Protein AF-A0A937DVN8-F1 (afdb_monomer_lite)

pLDDT: mean 89.21, std 8.93, range [51.06, 97.56]

Secondary structure (DSSP, 8-state):
-HHHHHHHHHHHHHHHHHHHHH--HHHHHHHHHHHHHHHHHHT-TTS-HHHHHHHHHHHHHHHHHHHHHHTT-HHHHHHHHHHHHHHHHHHHHHHHHTT-

Sequence (100 aa):
MPSNLLELASRLEAAGNALLEANAPDRRRDLLAGAGAMADAETSKALPLFLRNAVKDAARDAHRAALAAEAANAADLASAVADLHAALRELRRAVADGRA

Radius of gyration: 12.92 Å; chains: 1; bounding box: 34×20×35 Å

Structure (mmCIF, N/CA/C/O backbone):
data_AF-A0A937DVN8-F1
#
_entry.id   AF-A0A937DVN8-F1
#
loop_
_atom_site.group_PDB
_atom_site.id
_atom_site.type_symbol
_atom_site.label_atom_id
_atom_site.label_alt_id
_atom_site.label_comp_id
_atom_site.label_asym_id
_atom_site.label_entity_id
_atom_site.label_seq_id
_atom_site.pdbx_PDB_ins_code
_atom_site.Cartn_x
_atom_site.Cartn_y
_atom_site.Cartn_z
_atom_site.occupancy
_atom_site.B_iso_or_equiv
_atom_site.auth_seq_id
_atom_site.auth_comp_id
_atom_site.auth_asym_id
_atom_site.auth_atom_id
_atom_site.pdbx_PDB_model_num
ATOM 1 N N . MET A 1 1 ? -14.800 7.284 7.704 1.00 62.62 1 MET A N 1
ATOM 2 C CA . MET A 1 1 ? -13.349 6.990 7.793 1.00 62.62 1 MET A CA 1
ATOM 3 C C . MET A 1 1 ? -12.939 5.638 7.198 1.00 62.62 1 MET A C 1
ATOM 5 O O . MET A 1 1 ? -11.989 5.654 6.430 1.00 62.62 1 MET A O 1
ATOM 9 N N . PRO A 1 2 ? -13.613 4.496 7.442 1.00 63.53 2 PRO A N 1
ATOM 10 C CA . PRO A 1 2 ? -13.166 3.210 6.881 1.00 63.53 2 PRO A CA 1
ATOM 11 C C . PRO A 1 2 ? -13.398 3.040 5.366 1.00 63.53 2 PRO A C 1
ATOM 13 O O . PRO A 1 2 ? -12.718 2.234 4.749 1.00 63.53 2 PRO A O 1
ATOM 16 N N . SER A 1 3 ? -14.323 3.782 4.744 1.00 75.12 3 SER A N 1
ATOM 17 C CA . SER A 1 3 ? -14.494 3.793 3.277 1.00 75.12 3 SER A CA 1
ATOM 18 C C . SER A 1 3 ? -13.269 4.362 2.552 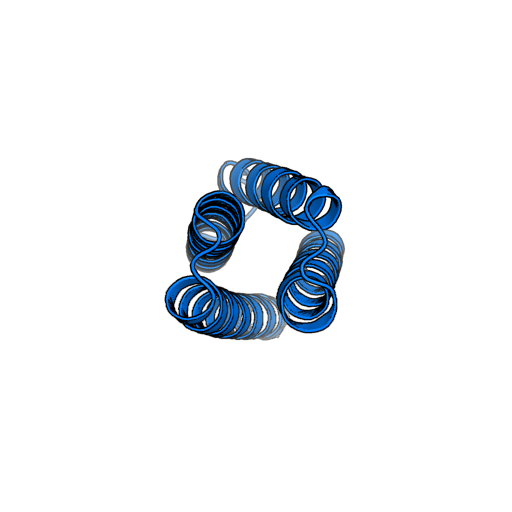1.00 75.12 3 SER A C 1
ATOM 20 O O . SER A 1 3 ? -12.775 3.748 1.615 1.00 75.12 3 SER A O 1
ATOM 22 N N . ASN A 1 4 ? -12.714 5.467 3.059 1.00 88.31 4 ASN A N 1
ATOM 23 C CA . ASN A 1 4 ? -11.547 6.130 2.472 1.00 88.31 4 ASN A CA 1
ATOM 24 C C . ASN A 1 4 ? -10.294 5.229 2.465 1.00 88.31 4 ASN A C 1
ATOM 26 O O . ASN A 1 4 ? -9.552 5.204 1.492 1.00 88.31 4 ASN A O 1
ATOM 30 N N . LEU A 1 5 ? -10.081 4.429 3.520 1.00 90.50 5 LEU A N 1
ATOM 31 C CA . LEU A 1 5 ? -8.960 3.478 3.573 1.00 90.50 5 LEU A CA 1
ATOM 32 C C . LEU A 1 5 ? -9.083 2.354 2.538 1.00 90.50 5 LEU A C 1
ATOM 34 O O . LEU A 1 5 ? -8.083 1.949 1.952 1.00 90.50 5 LEU A O 1
ATOM 38 N N . LEU A 1 6 ? -10.299 1.859 2.292 1.00 93.62 6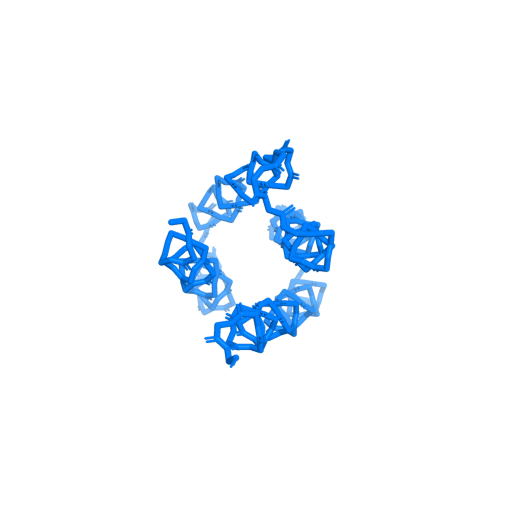 LEU A N 1
ATOM 39 C CA . LEU A 1 6 ? -10.543 0.813 1.293 1.00 93.62 6 LEU A CA 1
ATOM 40 C C . LEU A 1 6 ? -10.390 1.344 -0.139 1.00 93.62 6 LEU A C 1
ATOM 42 O O . LEU A 1 6 ? -9.888 0.633 -1.013 1.00 93.62 6 LEU A O 1
ATOM 46 N N . GLU A 1 7 ? -10.778 2.597 -0.375 1.00 93.50 7 GLU A N 1
ATOM 47 C CA . GLU A 1 7 ? -10.541 3.292 -1.644 1.00 93.50 7 GLU A CA 1
ATOM 48 C C . GLU A 1 7 ? -9.043 3.508 -1.882 1.00 93.50 7 GLU A C 1
ATOM 50 O O . GLU A 1 7 ? -8.533 3.152 -2.945 1.00 93.50 7 GLU A O 1
ATOM 55 N N . LEU A 1 8 ? -8.317 4.006 -0.876 1.00 93.19 8 LEU A N 1
ATOM 56 C CA . LEU A 1 8 ? -6.859 4.144 -0.915 1.00 93.19 8 LEU A CA 1
ATOM 57 C C . LEU A 1 8 ? -6.163 2.808 -1.180 1.00 93.19 8 LEU A C 1
ATOM 59 O O . LEU A 1 8 ? -5.290 2.735 -2.043 1.00 93.19 8 LEU A O 1
ATOM 63 N N . ALA A 1 9 ? -6.588 1.743 -0.499 1.00 95.00 9 ALA A N 1
ATOM 64 C CA . ALA A 1 9 ? -6.055 0.404 -0.713 1.00 95.00 9 ALA A CA 1
ATOM 65 C C . ALA A 1 9 ? -6.256 -0.067 -2.160 1.00 95.00 9 ALA A C 1
ATOM 67 O O . ALA A 1 9 ? -5.329 -0.563 -2.792 1.00 95.00 9 ALA A O 1
ATOM 68 N N . SER A 1 10 ? -7.449 0.144 -2.717 1.00 95.25 10 SER A N 1
ATOM 69 C CA . SER A 1 10 ? -7.758 -0.246 -4.098 1.00 95.25 10 SER A CA 1
ATOM 70 C C . SER A 1 10 ? -6.957 0.559 -5.124 1.00 95.25 10 SER A C 1
ATOM 72 O O . SER A 1 10 ? -6.507 0.008 -6.125 1.00 95.25 10 SER A O 1
ATOM 74 N N . ARG A 1 11 ? -6.714 1.849 -4.859 1.00 94.06 11 ARG A N 1
ATOM 75 C CA . ARG A 1 11 ? -5.860 2.695 -5.706 1.00 94.06 11 ARG A CA 1
ATOM 76 C C . ARG A 1 11 ? -4.398 2.251 -5.681 1.00 94.06 11 ARG A C 1
ATOM 78 O O . ARG A 1 11 ? -3.772 2.214 -6.736 1.00 94.06 11 ARG A O 1
ATOM 85 N N . LEU A 1 12 ? -3.868 1.902 -4.507 1.00 95.00 12 LEU A N 1
ATOM 86 C CA . LEU A 1 12 ? -2.500 1.395 -4.363 1.00 95.00 12 LEU A CA 1
ATOM 87 C C . LEU A 1 12 ? -2.307 0.053 -5.073 1.00 95.00 12 LEU A C 1
ATOM 89 O O . LEU A 1 12 ? -1.318 -0.123 -5.777 1.00 95.00 12 LEU A O 1
ATOM 93 N N . GLU A 1 13 ? -3.266 -0.861 -4.943 1.00 95.62 13 GLU A N 1
ATOM 94 C CA . GLU A 1 13 ? -3.248 -2.148 -5.648 1.00 95.62 13 GLU A CA 1
ATOM 95 C C . GLU A 1 13 ? -3.276 -1.962 -7.170 1.00 95.62 13 GLU A C 1
ATOM 97 O O . GLU A 1 13 ? -2.468 -2.546 -7.889 1.00 95.62 13 GLU A O 1
ATOM 102 N N . ALA A 1 14 ? -4.142 -1.079 -7.675 1.00 93.88 14 ALA A N 1
ATOM 103 C CA . ALA A 1 14 ? -4.182 -0.756 -9.098 1.00 93.88 14 ALA A CA 1
ATOM 104 C C . ALA A 1 14 ? -2.859 -0.142 -9.597 1.00 93.88 14 ALA A C 1
ATOM 106 O O . ALA A 1 14 ? -2.388 -0.492 -10.678 1.00 93.88 14 ALA A O 1
ATOM 107 N N . ALA A 1 15 ? -2.240 0.745 -8.812 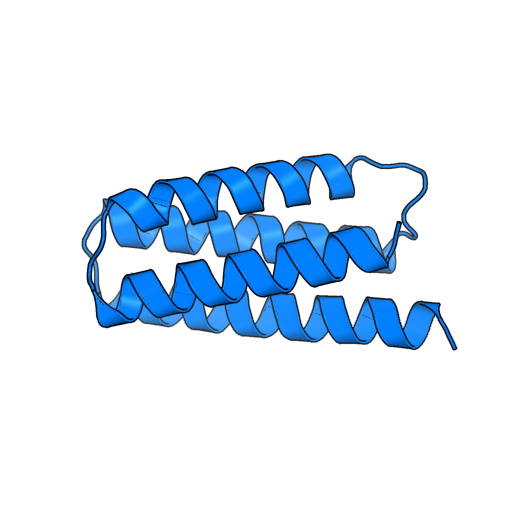1.00 92.56 15 ALA A N 1
ATOM 108 C CA . ALA A 1 15 ? -0.951 1.343 -9.153 1.00 92.56 15 ALA A CA 1
ATOM 109 C C . ALA A 1 15 ? 0.191 0.309 -9.152 1.00 92.56 15 ALA A C 1
ATOM 111 O O . ALA A 1 15 ? 1.022 0.326 -10.061 1.00 92.56 15 ALA A O 1
ATOM 112 N N . GLY A 1 16 ? 0.208 -0.610 -8.180 1.00 92.75 16 GLY A N 1
ATOM 113 C CA . GLY A 1 16 ? 1.168 -1.715 -8.110 1.00 92.75 16 GLY A CA 1
ATOM 114 C C . GLY A 1 16 ? 1.068 -2.652 -9.315 1.00 92.75 16 GLY A C 1
ATOM 115 O O . GLY A 1 16 ? 2.073 -2.909 -9.975 1.00 92.75 16 GLY A O 1
ATOM 116 N N . ASN A 1 17 ? -0.147 -3.082 -9.667 1.00 93.31 17 ASN A N 1
ATOM 117 C CA . ASN A 1 17 ? -0.390 -3.904 -10.859 1.00 93.31 17 ASN A CA 1
ATOM 118 C C . ASN A 1 17 ? 0.047 -3.191 -12.147 1.00 93.31 17 ASN A C 1
ATOM 120 O O . ASN A 1 17 ? 0.774 -3.760 -12.958 1.00 93.31 17 ASN A O 1
ATOM 124 N N . ALA A 1 18 ? -0.315 -1.914 -12.304 1.00 90.19 18 ALA A N 1
ATOM 125 C CA . ALA A 1 18 ? 0.050 -1.140 -13.488 1.00 90.19 18 ALA A CA 1
ATOM 126 C C . ALA A 1 18 ? 1.572 -0.953 -13.641 1.00 90.19 18 ALA A C 1
ATOM 128 O O . ALA A 1 18 ? 2.070 -0.863 -14.765 1.00 90.19 18 ALA A O 1
ATOM 129 N N . LEU A 1 19 ? 2.324 -0.902 -12.535 1.00 87.44 19 LEU A N 1
ATOM 130 C CA . LEU A 1 19 ? 3.788 -0.865 -12.576 1.00 87.44 19 LEU A CA 1
ATOM 131 C C . LEU A 1 19 ? 4.390 -2.168 -13.101 1.00 87.44 19 LEU A C 1
ATOM 133 O O . LEU A 1 19 ? 5.332 -2.108 -13.891 1.00 87.44 19 LEU A O 1
ATOM 137 N N . LEU A 1 20 ? 3.837 -3.316 -12.702 1.00 88.25 20 LEU A N 1
ATOM 138 C CA . LEU A 1 20 ? 4.285 -4.622 -13.191 1.00 88.25 20 LEU A CA 1
ATOM 139 C C . LEU A 1 20 ? 3.967 -4.825 -14.675 1.00 88.25 20 LEU A C 1
ATOM 141 O O . LEU A 1 20 ? 4.785 -5.380 -15.402 1.00 88.25 20 LEU A O 1
ATOM 145 N N . GLU A 1 21 ? 2.798 -4.371 -15.126 1.00 85.31 21 GLU A N 1
ATOM 146 C CA . GLU A 1 21 ? 2.329 -4.604 -16.496 1.00 85.31 21 GLU A CA 1
ATOM 147 C C . GLU A 1 21 ? 2.965 -3.665 -17.527 1.00 85.31 21 GLU A C 1
ATOM 149 O O . GLU A 1 21 ? 3.302 -4.094 -18.629 1.00 85.31 21 GLU A O 1
ATOM 154 N N . ALA A 1 22 ? 3.111 -2.379 -17.195 1.00 70.88 22 ALA A N 1
ATOM 155 C CA . ALA A 1 22 ? 3.407 -1.345 -18.189 1.00 70.88 22 ALA A CA 1
ATOM 156 C C . ALA A 1 22 ? 4.787 -0.690 -18.032 1.00 70.88 22 ALA A C 1
ATOM 158 O O . ALA A 1 22 ? 5.128 0.176 -18.837 1.00 70.88 22 ALA A O 1
ATOM 159 N N . ASN A 1 23 ? 5.558 -1.045 -16.991 1.00 66.50 23 ASN A N 1
ATOM 160 C CA . ASN A 1 23 ? 6.785 -0.342 -16.596 1.00 66.50 23 ASN A CA 1
ATOM 161 C C . ASN A 1 23 ? 6.592 1.190 -16.602 1.00 66.50 23 ASN A C 1
ATOM 163 O O . ASN A 1 23 ? 7.431 1.945 -17.089 1.00 66.50 23 ASN A O 1
ATOM 167 N N . ALA A 1 24 ? 5.413 1.640 -16.157 1.00 70.94 24 ALA A N 1
ATOM 168 C CA . ALA A 1 24 ? 4.949 3.006 -16.345 1.00 70.94 24 ALA A CA 1
ATOM 169 C C . ALA A 1 24 ? 5.482 3.906 -15.216 1.00 70.94 24 ALA A C 1
ATOM 171 O O . ALA A 1 24 ? 4.945 3.867 -14.106 1.00 70.94 24 ALA A O 1
ATOM 172 N N . PRO A 1 25 ? 6.493 4.760 -15.460 1.00 68.31 25 PRO A N 1
ATOM 173 C CA . PRO A 1 25 ? 7.125 5.559 -14.408 1.00 68.31 25 PRO A CA 1
ATOM 174 C C . PRO A 1 25 ? 6.162 6.571 -13.772 1.00 68.31 25 PRO A C 1
ATOM 176 O O . PRO A 1 25 ? 6.336 6.941 -12.611 1.00 68.31 25 PRO A O 1
ATOM 179 N N . ASP A 1 26 ? 5.106 6.974 -14.483 1.00 73.56 26 ASP A N 1
ATOM 180 C CA . ASP A 1 26 ? 4.051 7.832 -13.939 1.00 73.56 26 ASP A CA 1
ATOM 181 C C . ASP A 1 26 ? 3.259 7.141 -12.817 1.00 73.56 26 ASP A C 1
ATOM 183 O O . ASP A 1 26 ? 2.836 7.796 -11.866 1.00 73.56 26 ASP A O 1
ATOM 187 N N . ARG A 1 27 ? 3.156 5.806 -12.841 1.00 82.81 27 ARG A N 1
ATOM 188 C CA . ARG A 1 27 ? 2.490 5.017 -11.790 1.00 82.81 27 ARG A CA 1
ATOM 189 C C . ARG A 1 27 ? 3.289 4.952 -10.493 1.00 82.81 27 ARG A C 1
ATOM 191 O O . ARG A 1 27 ? 2.715 4.750 -9.426 1.00 82.81 27 ARG A O 1
ATOM 198 N N . ARG A 1 28 ? 4.597 5.223 -10.546 1.00 88.62 28 ARG A N 1
ATOM 199 C CA . ARG A 1 28 ? 5.411 5.416 -9.339 1.00 88.62 28 ARG A CA 1
ATOM 200 C C . ARG A 1 28 ? 4.910 6.604 -8.517 1.00 88.62 28 ARG A C 1
ATOM 202 O O . ARG A 1 28 ? 4.870 6.523 -7.292 1.00 88.62 28 ARG A O 1
ATOM 209 N N . ARG A 1 29 ? 4.513 7.702 -9.175 1.00 88.62 29 ARG A N 1
ATOM 210 C CA . ARG A 1 29 ? 3.963 8.880 -8.483 1.00 88.62 29 ARG A CA 1
ATOM 211 C C . ARG A 1 29 ? 2.647 8.541 -7.792 1.00 88.62 29 ARG A C 1
ATOM 213 O O . ARG A 1 29 ? 2.444 8.983 -6.667 1.00 88.62 29 ARG A O 1
ATOM 220 N N . ASP A 1 30 ? 1.813 7.713 -8.421 1.00 90.56 30 ASP A N 1
ATOM 221 C CA . ASP A 1 30 ? 0.565 7.225 -7.824 1.00 90.56 30 ASP A CA 1
ATOM 222 C C . ASP A 1 30 ? 0.833 6.394 -6.556 1.00 90.56 30 ASP A C 1
ATOM 224 O O . ASP A 1 30 ? 0.164 6.604 -5.541 1.00 90.56 30 ASP A O 1
ATOM 228 N N . LEU A 1 31 ? 1.841 5.507 -6.571 1.00 91.25 31 LEU A N 1
ATOM 229 C CA . LEU A 1 31 ? 2.259 4.764 -5.373 1.00 91.25 31 LEU A CA 1
ATOM 230 C C . LEU A 1 31 ? 2.759 5.689 -4.261 1.00 91.25 31 LEU A C 1
ATOM 232 O O . LEU A 1 31 ? 2.353 5.523 -3.115 1.00 91.25 31 LEU A O 1
ATOM 236 N N . LEU A 1 32 ? 3.609 6.669 -4.581 1.00 93.56 32 LEU A N 1
ATOM 237 C CA . LEU A 1 32 ? 4.124 7.624 -3.592 1.00 93.56 32 LEU A CA 1
ATOM 238 C C . LEU A 1 32 ? 3.007 8.489 -2.998 1.00 93.56 32 LEU A C 1
ATOM 240 O O . LEU A 1 32 ? 2.963 8.690 -1.787 1.00 93.56 32 LEU A O 1
ATOM 244 N N . ALA A 1 33 ? 2.079 8.961 -3.831 1.00 93.06 33 ALA A N 1
ATOM 245 C CA . ALA A 1 33 ? 0.921 9.720 -3.375 1.00 93.06 33 ALA A CA 1
ATOM 246 C C . ALA A 1 33 ? 0.008 8.869 -2.478 1.00 93.06 33 ALA A C 1
ATOM 248 O O . ALA A 1 33 ? -0.441 9.337 -1.433 1.00 93.06 33 ALA A O 1
ATOM 249 N N . GLY A 1 34 ? -0.234 7.607 -2.846 1.00 93.12 34 GLY A N 1
ATOM 250 C CA . GLY A 1 34 ? -0.996 6.669 -2.024 1.00 93.12 34 GLY A CA 1
ATOM 251 C C . GLY A 1 34 ? -0.292 6.321 -0.708 1.00 93.12 34 GLY A C 1
ATOM 252 O O . GLY A 1 34 ? -0.947 6.270 0.329 1.00 93.12 34 GLY A O 1
ATOM 253 N N . ALA A 1 35 ? 1.033 6.148 -0.725 1.00 93.88 35 ALA A N 1
ATOM 254 C CA . ALA A 1 35 ? 1.844 5.918 0.470 1.00 93.88 35 ALA A CA 1
ATOM 255 C C . ALA A 1 35 ? 1.786 7.117 1.425 1.00 93.88 35 ALA A C 1
ATOM 257 O O . ALA A 1 35 ? 1.580 6.929 2.621 1.00 93.88 35 ALA A O 1
ATOM 258 N N . GLY A 1 36 ? 1.893 8.342 0.898 1.00 93.75 36 GLY A N 1
ATOM 259 C CA . GLY A 1 36 ? 1.727 9.572 1.675 1.00 93.75 36 GLY A CA 1
ATOM 260 C C . GLY A 1 36 ? 0.339 9.673 2.305 1.00 93.75 36 GLY A C 1
ATOM 261 O O . GLY A 1 36 ? 0.224 9.883 3.506 1.00 93.75 36 GLY A O 1
ATOM 262 N N . ALA A 1 37 ? -0.716 9.406 1.534 1.00 93.12 37 ALA A N 1
ATOM 263 C CA . ALA A 1 37 ? -2.081 9.415 2.053 1.00 93.12 37 ALA A CA 1
ATOM 264 C C . ALA A 1 37 ? -2.338 8.321 3.113 1.00 93.12 37 ALA A C 1
ATOM 266 O O . ALA A 1 37 ? -3.099 8.546 4.056 1.00 93.12 37 ALA A O 1
ATOM 267 N N . MET A 1 38 ? -1.700 7.150 2.993 1.00 93.44 38 MET A N 1
ATOM 268 C CA . MET A 1 38 ? -1.713 6.130 4.047 1.00 93.44 38 MET A CA 1
ATOM 269 C C . MET A 1 38 ? -0.945 6.605 5.287 1.00 93.44 38 MET A C 1
ATOM 271 O O . MET A 1 38 ? -1.467 6.493 6.391 1.00 93.44 38 MET A O 1
ATOM 275 N N . ALA A 1 39 ? 0.240 7.197 5.135 1.00 91.56 39 ALA A N 1
ATOM 276 C CA . ALA A 1 39 ? 1.001 7.747 6.258 1.00 91.56 39 ALA A CA 1
ATOM 277 C C . ALA A 1 39 ? 0.223 8.855 6.993 1.00 91.56 39 ALA A C 1
ATOM 279 O O . ALA A 1 39 ? 0.153 8.860 8.220 1.00 91.56 39 ALA A O 1
ATOM 280 N N . ASP A 1 40 ? -0.461 9.738 6.266 1.00 91.19 40 ASP A N 1
ATOM 281 C CA . ASP A 1 40 ? -1.340 10.743 6.866 1.00 91.19 40 ASP A CA 1
ATOM 282 C C . ASP A 1 40 ? -2.472 10.080 7.664 1.00 91.19 40 ASP A C 1
ATOM 284 O O . ASP A 1 40 ? -2.762 10.475 8.797 1.00 91.19 40 ASP A O 1
ATOM 288 N N . ALA A 1 41 ? -3.078 9.020 7.118 1.00 88.50 41 ALA A N 1
ATOM 289 C CA . ALA A 1 41 ? -4.090 8.251 7.828 1.00 88.50 41 ALA A CA 1
ATOM 290 C C . ALA A 1 41 ? -3.526 7.550 9.080 1.00 88.50 41 ALA A C 1
ATOM 292 O O . ALA A 1 41 ? -4.204 7.539 10.106 1.00 88.50 41 ALA A O 1
ATOM 293 N N . GLU A 1 42 ? -2.293 7.035 9.052 1.00 89.69 42 GLU A N 1
ATOM 294 C CA . GLU A 1 42 ? -1.616 6.447 10.220 1.00 89.69 42 GLU A CA 1
ATOM 295 C C . GLU A 1 42 ? -1.558 7.437 11.393 1.00 89.69 42 GLU A C 1
ATOM 297 O O . GLU A 1 42 ? -1.807 7.058 12.540 1.00 89.69 42 GLU A O 1
ATOM 302 N N . THR A 1 43 ? -1.289 8.718 11.121 1.00 87.06 43 THR A N 1
ATOM 303 C CA . THR A 1 43 ? -1.204 9.752 12.169 1.00 87.06 43 THR A CA 1
ATOM 304 C C . THR A 1 43 ? -2.555 10.110 12.797 1.00 87.06 43 THR A C 1
ATOM 306 O O . THR A 1 43 ? -2.609 10.755 13.852 1.00 87.06 43 THR A O 1
ATOM 309 N N . SER A 1 44 ? -3.665 9.673 12.195 1.00 86.12 44 SER A N 1
ATOM 310 C CA . SER A 1 44 ? -5.002 9.961 12.695 1.00 86.12 44 SER A CA 1
ATOM 311 C C . SER A 1 44 ? -5.258 9.269 14.032 1.00 86.12 44 SER A C 1
ATOM 313 O O . SER A 1 44 ? -5.347 8.044 14.139 1.00 86.12 44 SER A O 1
ATOM 315 N N . LYS A 1 45 ? -5.495 10.077 15.070 1.00 83.88 45 LYS A N 1
ATOM 316 C CA . LYS A 1 45 ? -5.909 9.589 16.397 1.00 83.88 45 LYS A CA 1
ATOM 317 C C . LYS A 1 45 ? -7.283 8.909 16.390 1.00 83.88 45 LYS A C 1
ATOM 319 O O . LYS A 1 45 ? -7.616 8.233 17.356 1.00 83.88 45 LYS A O 1
ATOM 324 N N . ALA A 1 46 ? -8.068 9.085 15.325 1.00 85.62 46 ALA A N 1
ATOM 325 C CA . ALA A 1 46 ? -9.371 8.446 15.167 1.00 85.62 46 ALA A CA 1
ATOM 326 C C . ALA A 1 46 ? -9.271 6.979 14.713 1.00 85.62 46 ALA A C 1
ATOM 328 O O . ALA A 1 46 ? -10.269 6.261 14.759 1.00 85.62 46 ALA A O 1
ATOM 329 N N . LEU A 1 47 ? -8.094 6.529 14.263 1.00 86.62 47 LEU A N 1
ATOM 330 C CA . LEU A 1 47 ? -7.872 5.148 13.853 1.00 86.62 47 LEU A CA 1
ATOM 331 C C . LEU A 1 47 ? -7.423 4.289 15.049 1.00 86.62 47 LEU A C 1
ATOM 333 O O . LEU A 1 47 ? -6.436 4.624 15.710 1.00 86.62 47 LEU A O 1
ATOM 337 N N . PRO A 1 48 ? -8.108 3.162 15.325 1.00 90.06 48 PRO A N 1
ATOM 338 C CA . PRO A 1 48 ? -7.643 2.165 16.282 1.00 90.06 48 PRO A CA 1
ATOM 339 C C . PRO A 1 48 ? -6.211 1.703 15.997 1.00 90.06 48 PRO A C 1
ATOM 341 O O . PRO A 1 48 ? -5.802 1.611 14.839 1.00 90.06 48 PRO A O 1
ATOM 344 N N . LEU A 1 49 ? -5.462 1.347 17.048 1.00 89.50 49 LEU A N 1
ATOM 345 C CA . LEU A 1 49 ? -4.043 0.977 16.946 1.00 89.50 49 LEU A CA 1
ATOM 346 C C . LEU A 1 49 ? -3.779 -0.115 15.898 1.00 89.50 49 LEU A C 1
ATOM 348 O O . LEU A 1 49 ? -2.836 0.008 15.122 1.00 89.50 49 LEU A O 1
ATOM 352 N N . PHE A 1 50 ? -4.622 -1.147 15.852 1.00 89.31 50 PHE A N 1
ATOM 353 C CA . PHE A 1 50 ? -4.477 -2.247 14.898 1.00 89.31 50 PHE A CA 1
ATOM 354 C C . PHE A 1 50 ? -4.644 -1.783 13.441 1.00 89.31 50 PHE A C 1
ATOM 356 O O . PHE A 1 50 ? -3.885 -2.210 12.576 1.00 89.31 50 PHE A O 1
ATOM 363 N N . LEU A 1 51 ? -5.561 -0.843 13.176 1.00 92.06 51 LEU A N 1
ATOM 364 C CA . LEU A 1 51 ? -5.715 -0.244 11.850 1.00 92.06 51 LEU A CA 1
ATOM 365 C C . LEU A 1 51 ? -4.544 0.667 11.499 1.00 92.06 51 LEU A C 1
ATOM 367 O O . LEU A 1 51 ? -4.084 0.629 10.366 1.00 92.06 51 LEU A O 1
ATOM 371 N N . ARG A 1 52 ? -4.022 1.448 12.451 1.00 91.31 52 ARG A N 1
ATOM 372 C CA . ARG A 1 52 ? -2.828 2.272 12.198 1.00 91.31 52 ARG A CA 1
ATOM 373 C C . ARG A 1 52 ? -1.622 1.417 11.821 1.00 91.31 52 ARG A C 1
ATOM 375 O O . ARG A 1 52 ? -0.905 1.784 10.903 1.00 91.31 52 ARG A O 1
ATOM 382 N N . ASN A 1 53 ? -1.432 0.269 12.476 1.00 91.75 53 ASN A N 1
ATOM 383 C CA . ASN A 1 53 ? -0.358 -0.662 12.124 1.00 91.75 53 ASN A CA 1
ATOM 384 C C . ASN A 1 53 ? -0.533 -1.206 10.698 1.00 91.75 53 ASN A C 1
ATOM 386 O O . ASN A 1 53 ? 0.402 -1.137 9.910 1.00 91.75 53 ASN A O 1
ATOM 390 N N . ALA A 1 54 ? -1.740 -1.650 10.330 1.00 93.12 54 ALA A N 1
ATOM 391 C CA . ALA A 1 54 ? -2.003 -2.139 8.975 1.00 93.12 54 ALA A CA 1
ATOM 392 C C . ALA A 1 54 ? -1.830 -1.045 7.900 1.00 93.12 54 ALA A C 1
ATOM 394 O O . ALA A 1 54 ? -1.324 -1.303 6.809 1.00 93.12 54 ALA A O 1
ATOM 395 N N . VAL A 1 55 ? -2.219 0.196 8.212 1.00 94.31 55 VAL A N 1
ATOM 396 C CA . VAL A 1 55 ? -2.008 1.362 7.341 1.00 94.31 55 VAL A CA 1
ATOM 397 C C . VAL A 1 55 ? -0.517 1.677 7.190 1.00 94.31 55 VAL A C 1
ATOM 399 O O . VAL A 1 55 ? -0.061 1.926 6.075 1.00 94.31 55 VAL A O 1
ATOM 402 N N . LYS A 1 56 ? 0.249 1.623 8.283 1.00 94.81 56 LYS A N 1
ATOM 403 C CA . LYS A 1 56 ? 1.702 1.820 8.281 1.00 94.81 56 LYS A CA 1
ATOM 404 C C . LYS A 1 56 ? 2.416 0.796 7.402 1.00 94.81 56 LYS A C 1
ATOM 406 O O . LYS A 1 56 ? 3.280 1.169 6.610 1.00 94.81 56 LYS A O 1
ATOM 411 N N . ASP A 1 57 ? 2.052 -0.479 7.526 1.00 95.56 57 ASP A N 1
ATOM 412 C CA . ASP A 1 57 ? 2.639 -1.551 6.719 1.00 95.56 57 ASP A CA 1
ATOM 413 C C . ASP A 1 57 ? 2.346 -1.329 5.228 1.00 95.56 57 ASP A C 1
ATOM 415 O O . ASP A 1 57 ? 3.266 -1.336 4.409 1.00 95.56 57 ASP A O 1
ATOM 419 N N . ALA A 1 58 ? 1.098 -0.991 4.880 1.00 95.19 58 ALA A N 1
ATOM 420 C CA . ALA A 1 58 ? 0.724 -0.644 3.509 1.00 95.19 58 ALA A CA 1
ATOM 421 C C . ALA A 1 58 ? 1.484 0.585 2.971 1.00 95.19 58 ALA A C 1
ATOM 423 O O . ALA A 1 58 ? 1.929 0.577 1.822 1.00 95.19 58 ALA A O 1
ATOM 424 N N . ALA A 1 59 ? 1.667 1.632 3.785 1.00 96.06 59 ALA A N 1
ATOM 425 C CA . ALA A 1 59 ? 2.429 2.824 3.406 1.00 96.06 59 ALA A CA 1
ATOM 426 C C . ALA A 1 59 ? 3.904 2.494 3.133 1.00 96.06 59 ALA A C 1
ATOM 428 O O . ALA A 1 59 ? 4.465 2.914 2.116 1.00 96.06 59 ALA A O 1
ATOM 429 N N . ARG A 1 60 ? 4.527 1.708 4.020 1.00 96.88 60 ARG A N 1
ATOM 430 C CA . ARG A 1 60 ? 5.919 1.263 3.888 1.00 96.88 60 ARG A CA 1
ATOM 431 C C . ARG A 1 60 ? 6.117 0.444 2.616 1.00 96.88 60 ARG A C 1
ATOM 433 O O . ARG A 1 60 ? 7.053 0.708 1.862 1.00 96.88 60 ARG A O 1
ATOM 440 N N . ASP A 1 61 ? 5.247 -0.528 2.369 1.00 96.69 61 ASP A N 1
ATOM 441 C CA . ASP A 1 61 ? 5.403 -1.443 1.239 1.00 96.69 61 ASP A CA 1
ATOM 442 C C . ASP A 1 61 ? 5.090 -0.743 -0.096 1.00 96.69 61 ASP A C 1
ATOM 444 O O . ASP A 1 61 ? 5.773 -0.983 -1.092 1.00 96.69 61 ASP A O 1
ATOM 448 N N . ALA A 1 62 ? 4.178 0.238 -0.104 1.00 95.62 62 ALA A N 1
ATOM 449 C CA . ALA A 1 62 ? 3.958 1.117 -1.255 1.00 95.62 62 ALA A CA 1
ATOM 450 C C . ALA A 1 62 ? 5.191 1.980 -1.567 1.00 95.62 62 ALA A C 1
ATOM 452 O O . ALA A 1 62 ? 5.591 2.098 -2.728 1.00 95.62 62 ALA A O 1
ATOM 453 N N . HIS A 1 63 ? 5.842 2.538 -0.541 1.00 95.44 63 HIS A N 1
ATOM 454 C CA 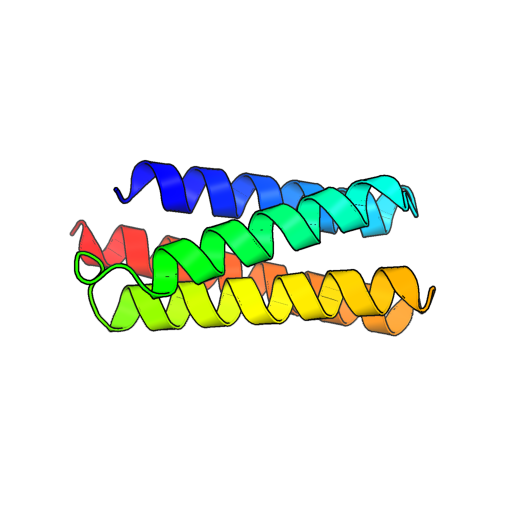. HIS A 1 63 ? 7.088 3.282 -0.715 1.00 95.44 63 HIS A CA 1
ATOM 455 C C . HIS A 1 63 ? 8.219 2.377 -1.226 1.00 95.44 63 HIS A C 1
ATOM 457 O O . HIS A 1 63 ? 8.991 2.775 -2.098 1.00 95.44 63 HIS A O 1
ATOM 463 N N . ARG A 1 64 ? 8.320 1.143 -0.718 1.00 95.00 64 ARG A N 1
ATOM 464 C CA . ARG A 1 64 ? 9.309 0.163 -1.187 1.00 95.00 64 ARG A CA 1
ATOM 465 C C . ARG A 1 64 ? 9.091 -0.196 -2.657 1.00 95.00 64 ARG A C 1
ATOM 467 O O . ARG A 1 64 ? 10.056 -0.205 -3.417 1.00 95.00 64 ARG A O 1
ATOM 474 N N . ALA A 1 65 ? 7.847 -0.429 -3.071 1.00 93.62 65 ALA A N 1
ATOM 475 C CA . ALA A 1 65 ? 7.509 -0.689 -4.468 1.00 93.62 65 ALA A CA 1
ATOM 476 C C . ALA A 1 65 ? 7.837 0.513 -5.371 1.00 93.62 65 ALA A C 1
ATOM 478 O O . ALA A 1 65 ? 8.393 0.337 -6.454 1.00 93.62 65 ALA A O 1
ATOM 479 N N . ALA A 1 66 ? 7.592 1.742 -4.906 1.00 92.62 66 ALA A N 1
ATOM 480 C CA . ALA A 1 66 ? 7.960 2.947 -5.645 1.00 92.62 66 ALA A CA 1
ATOM 481 C C . ALA A 1 66 ? 9.483 3.095 -5.833 1.00 92.62 66 ALA A C 1
ATOM 483 O O . ALA A 1 66 ? 9.929 3.466 -6.919 1.00 92.62 66 ALA A O 1
ATOM 484 N N . LEU A 1 67 ? 10.277 2.775 -4.806 1.00 92.19 67 LEU A N 1
ATOM 485 C CA . LEU A 1 67 ? 11.742 2.779 -4.892 1.00 92.19 67 LEU A CA 1
ATOM 486 C C . LEU A 1 67 ? 12.265 1.687 -5.832 1.00 92.19 67 LEU A C 1
ATOM 488 O O . LEU A 1 67 ? 13.158 1.946 -6.634 1.00 92.19 67 LEU A O 1
ATOM 492 N N . ALA A 1 68 ? 11.697 0.482 -5.771 1.00 91.56 68 ALA A N 1
ATOM 493 C CA . ALA A 1 68 ? 12.072 -0.607 -6.671 1.00 91.56 68 ALA A CA 1
ATOM 494 C C . ALA A 1 68 ? 11.757 -0.271 -8.141 1.00 91.56 68 ALA A C 1
ATOM 496 O O . ALA A 1 68 ? 12.560 -0.562 -9.029 1.00 91.56 68 ALA A O 1
ATOM 497 N N . ALA A 1 69 ? 10.630 0.409 -8.388 1.00 89.75 69 ALA A N 1
ATOM 498 C CA . ALA A 1 69 ? 10.280 0.933 -9.706 1.00 89.75 69 ALA A CA 1
ATOM 499 C C . ALA A 1 69 ? 11.267 2.011 -10.186 1.00 89.75 69 ALA A C 1
ATOM 501 O O . ALA A 1 69 ? 11.660 2.007 -11.348 1.00 89.75 69 ALA A O 1
ATOM 502 N N . GLU A 1 70 ? 11.697 2.921 -9.307 1.00 90.00 70 GLU A N 1
ATOM 503 C CA . GLU A 1 70 ? 12.699 3.948 -9.632 1.00 90.00 70 GLU A CA 1
ATOM 504 C C . GLU A 1 70 ? 14.069 3.355 -9.961 1.00 90.00 70 GLU A C 1
ATOM 506 O O . GLU A 1 70 ? 14.723 3.800 -10.901 1.00 90.00 70 GLU A O 1
ATOM 511 N N . ALA A 1 71 ? 14.478 2.320 -9.228 1.00 88.19 71 ALA A N 1
ATOM 512 C CA . ALA A 1 71 ? 15.718 1.594 -9.477 1.00 88.19 71 ALA A CA 1
ATOM 513 C C . ALA A 1 71 ? 15.677 0.728 -10.753 1.00 88.19 71 ALA A C 1
ATOM 515 O O . ALA A 1 71 ? 16.689 0.124 -11.103 1.00 88.19 71 ALA A O 1
ATOM 516 N N . ALA A 1 72 ? 14.523 0.642 -11.429 1.00 82.38 72 ALA A N 1
ATOM 517 C CA . ALA A 1 72 ? 14.286 -0.213 -12.592 1.00 82.38 72 ALA A CA 1
ATOM 518 C C . ALA A 1 72 ? 14.655 -1.695 -12.358 1.00 82.38 72 ALA A C 1
ATOM 520 O O . ALA A 1 72 ? 15.015 -2.411 -13.295 1.00 82.38 72 ALA A O 1
ATOM 521 N N . ASN A 1 73 ? 14.551 -2.177 -11.111 1.00 85.50 73 ASN A N 1
ATOM 522 C CA . ASN A 1 73 ? 14.800 -3.576 -10.776 1.00 85.50 73 ASN A CA 1
ATOM 523 C C . ASN A 1 73 ? 13.483 -4.362 -10.772 1.00 85.50 73 ASN A C 1
ATOM 525 O O . ASN A 1 73 ? 12.728 -4.335 -9.801 1.00 85.50 73 ASN A O 1
ATOM 529 N N . ALA A 1 74 ? 13.226 -5.091 -11.858 1.00 82.62 74 ALA A N 1
ATOM 530 C CA . ALA A 1 74 ? 11.981 -5.832 -12.048 1.00 82.62 74 ALA A CA 1
ATOM 531 C C . ALA A 1 74 ? 11.739 -6.931 -10.993 1.00 82.62 74 ALA A C 1
ATOM 533 O O . ALA A 1 74 ? 10.598 -7.133 -10.580 1.00 82.62 74 ALA A O 1
ATOM 534 N N . ALA A 1 75 ? 12.787 -7.627 -10.534 1.00 86.81 75 ALA A N 1
ATOM 535 C CA . ALA A 1 75 ? 12.648 -8.691 -9.535 1.00 86.81 75 ALA A CA 1
ATOM 536 C C . ALA A 1 75 ? 12.294 -8.118 -8.155 1.00 86.81 75 ALA A C 1
ATOM 538 O O . ALA A 1 75 ? 11.376 -8.605 -7.488 1.00 86.81 75 ALA A O 1
ATOM 539 N N . ASP A 1 76 ? 12.971 -7.036 -7.766 1.00 91.81 76 ASP A N 1
ATOM 540 C CA . ASP A 1 76 ? 12.673 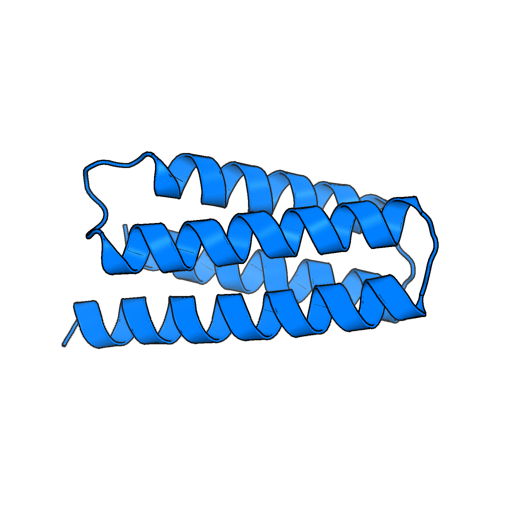-6.326 -6.522 1.00 91.81 76 ASP A CA 1
ATOM 541 C C . ASP A 1 76 ? 11.291 -5.670 -6.575 1.00 91.81 76 ASP A C 1
ATOM 543 O O . ASP A 1 76 ? 10.574 -5.681 -5.577 1.00 91.81 76 ASP A O 1
ATOM 547 N N . LEU A 1 77 ? 10.891 -5.141 -7.737 1.00 91.81 77 LEU A N 1
ATOM 548 C CA . LEU A 1 77 ? 9.574 -4.545 -7.939 1.00 91.81 77 LEU A CA 1
ATOM 549 C C . LEU A 1 77 ? 8.463 -5.586 -7.789 1.00 91.81 77 LEU A C 1
ATOM 551 O O . LEU A 1 77 ? 7.511 -5.344 -7.054 1.00 91.81 77 LEU A O 1
ATOM 555 N N . ALA A 1 78 ? 8.594 -6.752 -8.426 1.00 93.38 78 ALA A N 1
ATOM 556 C CA . ALA A 1 78 ? 7.626 -7.840 -8.290 1.00 93.38 78 ALA A CA 1
ATOM 557 C C . ALA A 1 78 ? 7.474 -8.292 -6.830 1.00 93.38 78 ALA A C 1
ATOM 559 O O . ALA A 1 78 ? 6.354 -8.447 -6.343 1.00 93.38 78 ALA A O 1
ATOM 560 N N . SER A 1 79 ? 8.594 -8.436 -6.119 1.00 96.06 79 SER A N 1
ATOM 561 C CA . SER A 1 79 ? 8.608 -8.776 -4.694 1.00 96.06 79 SER A CA 1
ATOM 562 C C . SER A 1 79 ? 7.939 -7.691 -3.839 1.00 96.06 79 SER A C 1
ATOM 564 O O . SER A 1 79 ? 7.033 -7.977 -3.059 1.00 96.06 79 SER A O 1
ATOM 566 N N . ALA A 1 80 ? 8.298 -6.422 -4.047 1.00 95.31 80 ALA A N 1
ATOM 567 C CA . ALA A 1 80 ? 7.736 -5.305 -3.295 1.00 95.31 80 ALA A CA 1
ATOM 568 C C . ALA A 1 80 ? 6.234 -5.098 -3.560 1.00 95.31 80 ALA A C 1
ATOM 570 O O . ALA A 1 80 ? 5.490 -4.768 -2.639 1.00 95.31 80 ALA A O 1
ATOM 571 N N . VAL A 1 81 ? 5.766 -5.313 -4.794 1.00 95.50 81 VAL A N 1
ATOM 572 C CA . VAL A 1 81 ? 4.334 -5.252 -5.129 1.00 95.50 81 VAL A CA 1
ATOM 573 C C . VAL A 1 81 ? 3.572 -6.428 -4.506 1.00 95.50 81 VAL A C 1
ATOM 575 O O . VAL A 1 81 ? 2.456 -6.241 -4.023 1.00 95.50 81 VAL A O 1
ATOM 578 N N . ALA A 1 82 ? 4.167 -7.624 -4.441 1.00 96.88 82 ALA A N 1
ATOM 579 C CA . ALA A 1 82 ? 3.563 -8.759 -3.743 1.00 96.88 82 ALA A CA 1
ATOM 580 C C . ALA A 1 82 ? 3.412 -8.499 -2.231 1.00 96.88 82 ALA A C 1
ATOM 582 O O . ALA A 1 82 ? 2.342 -8.764 -1.673 1.00 96.88 82 ALA A O 1
ATOM 583 N N . ASP A 1 83 ? 4.440 -7.927 -1.596 1.00 97.44 83 ASP A N 1
ATOM 584 C CA . ASP A 1 83 ? 4.403 -7.504 -0.190 1.00 97.44 83 ASP A CA 1
ATOM 585 C C . ASP A 1 83 ? 3.318 -6.436 0.034 1.00 97.44 83 ASP A C 1
ATOM 587 O O . ASP A 1 83 ? 2.472 -6.583 0.920 1.00 97.44 83 ASP A O 1
ATOM 591 N N . LEU A 1 84 ? 3.250 -5.423 -0.841 1.00 97.25 84 LEU A N 1
ATOM 592 C CA . LEU A 1 84 ? 2.192 -4.411 -0.819 1.00 97.25 84 LEU A CA 1
ATOM 593 C C . LEU A 1 84 ? 0.800 -5.053 -0.893 1.00 97.25 84 LEU A C 1
ATOM 595 O O . LEU A 1 84 ? -0.067 -4.740 -0.079 1.00 97.25 84 LEU A O 1
ATOM 599 N N . HIS A 1 85 ? 0.559 -5.981 -1.821 1.00 97.56 85 HIS A N 1
ATOM 600 C CA . HIS A 1 85 ? -0.736 -6.663 -1.921 1.00 97.56 85 HIS A CA 1
ATOM 601 C C . HIS A 1 85 ? -1.072 -7.483 -0.671 1.00 97.56 85 HIS A C 1
ATOM 603 O O . HIS A 1 85 ? -2.241 -7.575 -0.286 1.00 97.56 85 HIS A O 1
ATOM 609 N N . ALA A 1 86 ? -0.078 -8.083 -0.013 1.00 97.56 86 ALA A N 1
ATOM 610 C CA . ALA A 1 86 ? -0.286 -8.750 1.266 1.00 97.56 86 ALA A CA 1
ATOM 611 C C . ALA A 1 86 ? -0.717 -7.749 2.350 1.00 97.56 86 ALA A C 1
ATOM 613 O O . ALA A 1 86 ? -1.768 -7.951 2.960 1.00 97.56 86 ALA A O 1
ATOM 614 N N . ALA A 1 87 ? 0.003 -6.636 2.510 1.00 96.69 87 ALA A N 1
ATOM 615 C CA . ALA A 1 87 ? -0.337 -5.589 3.473 1.00 96.69 87 ALA A CA 1
ATOM 616 C C . ALA A 1 87 ? -1.735 -4.992 3.224 1.00 96.69 87 ALA A C 1
ATOM 618 O O . ALA A 1 87 ? -2.520 -4.811 4.155 1.00 96.69 87 ALA A O 1
ATOM 619 N N . LEU A 1 88 ? -2.104 -4.757 1.961 1.00 96.88 88 LEU A N 1
ATOM 620 C CA . LEU A 1 88 ? -3.431 -4.252 1.595 1.00 96.88 88 LEU A CA 1
ATOM 621 C C . LEU A 1 88 ? -4.553 -5.252 1.903 1.00 96.88 88 LEU A C 1
ATOM 623 O O . LEU A 1 88 ? -5.650 -4.843 2.287 1.00 96.88 88 LEU A O 1
ATOM 627 N N . ARG A 1 89 ? -4.314 -6.562 1.760 1.00 96.56 89 ARG A N 1
ATOM 628 C CA . ARG A 1 89 ? -5.284 -7.592 2.174 1.00 96.56 89 ARG A CA 1
ATOM 629 C C . ARG A 1 89 ? -5.475 -7.603 3.686 1.00 96.56 89 ARG A C 1
ATOM 631 O O . ARG A 1 89 ? -6.618 -7.653 4.136 1.00 96.56 89 ARG A O 1
ATOM 638 N N . GLU A 1 90 ? -4.394 -7.496 4.452 1.00 94.44 90 GLU A N 1
ATOM 639 C CA . GLU A 1 90 ? -4.469 -7.416 5.914 1.00 94.44 90 GLU A CA 1
ATOM 640 C C . GLU A 1 90 ? -5.161 -6.131 6.382 1.00 94.44 90 GLU A C 1
ATOM 642 O O . GLU A 1 90 ? -6.019 -6.180 7.260 1.00 94.44 90 GLU A O 1
ATOM 647 N N . LEU A 1 91 ? -4.913 -4.993 5.725 1.00 94.12 91 LEU A N 1
ATOM 648 C CA . LEU A 1 91 ? -5.654 -3.757 5.980 1.00 94.12 91 LEU A CA 1
ATOM 649 C C . LEU A 1 91 ? -7.160 -3.936 5.752 1.00 94.12 91 LEU A C 1
ATOM 651 O O . LEU A 1 91 ? -7.967 -3.517 6.581 1.00 94.12 91 LEU A O 1
ATOM 655 N N . ARG A 1 92 ? -7.561 -4.577 4.650 1.00 94.94 92 ARG A N 1
ATOM 656 C CA . ARG A 1 92 ? -8.981 -4.843 4.365 1.00 94.94 92 ARG A CA 1
ATOM 657 C C . ARG A 1 92 ? -9.615 -5.760 5.408 1.00 94.94 92 ARG A C 1
ATOM 659 O O . ARG A 1 92 ? -10.742 -5.489 5.816 1.00 94.94 92 ARG A O 1
ATOM 666 N N . ARG A 1 93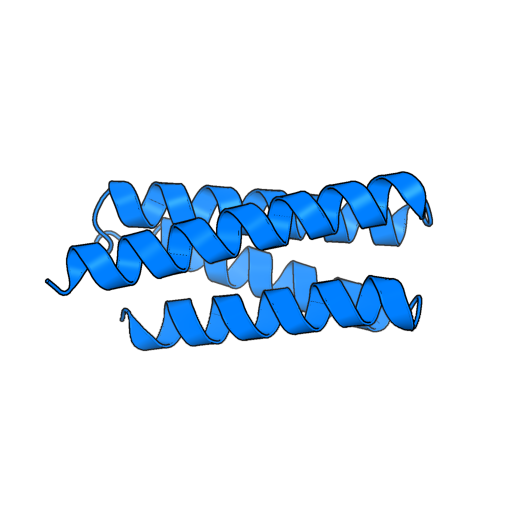 ? -8.895 -6.794 5.856 1.00 93.44 93 ARG A N 1
ATOM 667 C CA . ARG A 1 93 ? -9.325 -7.682 6.950 1.00 93.44 93 ARG A CA 1
ATOM 668 C C . ARG A 1 93 ? -9.511 -6.907 8.244 1.00 93.44 93 ARG A C 1
ATOM 670 O O . ARG A 1 93 ? -10.607 -6.906 8.782 1.00 93.44 93 ARG A O 1
ATOM 677 N N . ALA A 1 94 ? -8.513 -6.131 8.655 1.00 91.06 94 ALA A N 1
ATOM 678 C CA . ALA A 1 94 ? -8.597 -5.293 9.843 1.00 91.06 94 ALA A CA 1
ATOM 679 C C . ALA A 1 94 ? -9.781 -4.306 9.782 1.00 91.06 94 ALA A C 1
ATOM 681 O O . ALA A 1 94 ? -10.467 -4.093 10.780 1.00 91.06 94 ALA A O 1
ATOM 682 N N . VAL A 1 95 ? -10.069 -3.714 8.615 1.00 91.19 95 VAL A N 1
ATOM 683 C CA . VAL A 1 95 ? -11.243 -2.839 8.444 1.00 91.19 95 VAL A CA 1
ATOM 684 C C . VAL A 1 95 ? -12.556 -3.618 8.558 1.00 91.19 95 VAL A C 1
ATOM 686 O O . VAL A 1 95 ? -13.524 -3.069 9.084 1.00 91.19 95 VAL A O 1
ATOM 689 N N . ALA A 1 96 ? -12.617 -4.851 8.055 1.00 89.62 96 ALA A N 1
ATOM 690 C CA . ALA A 1 96 ? -13.799 -5.703 8.157 1.00 89.62 96 ALA A CA 1
ATOM 691 C C . ALA A 1 96 ? -14.034 -6.171 9.602 1.00 89.62 96 ALA A C 1
ATOM 693 O O . ALA A 1 96 ? -15.140 -6.015 10.111 1.00 89.62 96 ALA A O 1
ATOM 694 N N . ASP A 1 97 ? -12.986 -6.640 10.278 1.00 84.50 97 ASP A N 1
ATOM 695 C CA . ASP A 1 97 ? -13.043 -7.127 11.659 1.00 84.50 97 ASP A CA 1
ATOM 696 C C . ASP A 1 97 ? -13.381 -6.000 12.641 1.00 84.50 97 ASP A C 1
ATOM 698 O O . ASP A 1 97 ? -14.131 -6.200 13.585 1.00 84.50 97 ASP A O 1
ATOM 702 N N . GLY A 1 98 ? -12.889 -4.781 12.393 1.00 73.94 98 GLY A N 1
ATOM 703 C CA . GLY A 1 98 ? -13.238 -3.597 13.184 1.00 73.94 98 GLY A CA 1
ATOM 704 C C . GLY A 1 98 ? -14.633 -3.018 12.907 1.00 73.94 98 GLY A C 1
ATOM 705 O O . GLY A 1 98 ? -15.004 -2.029 13.540 1.00 73.94 98 GLY A O 1
ATOM 706 N N . ARG A 1 99 ? -15.378 -3.565 11.936 1.00 59.09 99 ARG A N 1
ATOM 707 C CA . ARG A 1 99 ? -16.791 -3.233 11.668 1.00 59.09 99 ARG A CA 1
ATOM 708 C C . ARG A 1 99 ? -17.769 -4.284 12.210 1.00 59.09 99 ARG A C 1
ATOM 710 O O . ARG A 1 99 ? -18.964 -3.985 12.221 1.00 59.09 99 ARG A O 1
ATOM 717 N N . ALA A 1 100 ? -17.284 -5.479 12.550 1.00 51.06 100 ALA A N 1
ATOM 718 C CA . ALA A 1 100 ? -18.062 -6.561 13.155 1.00 51.06 100 ALA A CA 1
ATOM 719 C C . ALA A 1 100 ? -18.271 -6.310 14.656 1.00 51.06 100 ALA A C 1
ATOM 721 O O . ALA A 1 100 ? -19.335 -6.734 15.158 1.00 51.06 100 ALA A O 1
#

Foldseek 3Di:
DLVVLLVLLVQLLVLLVCCLPPLDLVSLVSLQVSLVVLQVVLPDPVDDPQLSVLSPQLSVLSPQLSVCSVVVPNVSNVVSSVSNNVSSVSNVVVSVVVVD